Protein AF-A0A3D5UBP5-F1 (afdb_monomer_lite)

Radius of gyration: 13.5 Å; chains: 1; bounding box: 39×17×36 Å

Structure (mmCIF, N/CA/C/O backbone):
data_AF-A0A3D5UBP5-F1
#
_entry.id   AF-A0A3D5UBP5-F1
#
loop_
_atom_site.group_PDB
_atom_site.id
_atom_site.type_symbol
_atom_site.label_atom_id
_atom_site.label_alt_id
_atom_site.label_comp_id
_atom_site.label_asym_id
_atom_site.label_entity_id
_atom_site.label_seq_id
_atom_site.pdbx_PDB_ins_code
_atom_site.Cartn_x
_atom_site.Cartn_y
_atom_site.Cartn_z
_atom_site.occupancy
_atom_site.B_iso_or_equiv
_atom_site.auth_seq_id
_atom_site.auth_comp_id
_atom_site.auth_asym_id
_atom_site.auth_atom_id
_atom_site.pdbx_PDB_model_num
ATOM 1 N N . MET A 1 1 ? 2.630 10.540 -14.142 1.00 60.09 1 MET A N 1
ATOM 2 C CA . MET A 1 1 ? 3.645 9.549 -14.558 1.00 60.09 1 MET A CA 1
ATOM 3 C C . MET A 1 1 ? 2.888 8.357 -15.111 1.00 60.09 1 MET A C 1
ATOM 5 O O . MET A 1 1 ? 1.955 7.925 -14.449 1.00 60.09 1 MET A O 1
ATOM 9 N N . LYS A 1 2 ? 3.181 7.913 -16.334 1.00 89.94 2 LYS A N 1
ATOM 10 C CA . LYS A 1 2 ? 2.504 6.758 -16.938 1.00 89.94 2 LYS A CA 1
ATOM 11 C C . LYS A 1 2 ? 3.293 5.498 -16.572 1.00 89.94 2 LYS A C 1
ATOM 13 O O . LYS A 1 2 ? 4.517 5.522 -16.680 1.00 89.94 2 LYS A O 1
ATOM 18 N N . ILE A 1 3 ? 2.612 4.446 -16.125 1.00 93.50 3 ILE A N 1
ATOM 19 C CA . ILE A 1 3 ? 3.235 3.133 -15.914 1.00 93.50 3 ILE A CA 1
ATOM 20 C C . ILE A 1 3 ? 3.515 2.534 -17.304 1.00 93.50 3 ILE A C 1
ATOM 22 O O . ILE A 1 3 ? 2.612 2.572 -18.145 1.00 93.50 3 ILE A O 1
ATOM 26 N N . PRO A 1 4 ? 4.740 2.057 -17.596 1.00 96.69 4 PRO A N 1
ATOM 27 C CA . PRO A 1 4 ? 5.022 1.360 -18.848 1.00 96.69 4 PRO A CA 1
ATOM 28 C C . PRO A 1 4 ? 4.123 0.133 -19.008 1.00 96.69 4 PRO A C 1
ATOM 30 O O . PRO A 1 4 ? 3.923 -0.601 -18.045 1.00 96.69 4 PRO A O 1
ATOM 33 N N . ASP A 1 5 ? 3.627 -0.115 -20.220 1.00 95.69 5 ASP A N 1
ATOM 34 C CA . ASP A 1 5 ? 2.605 -1.146 -20.452 1.00 95.69 5 ASP A CA 1
ATOM 35 C C . ASP A 1 5 ? 3.080 -2.549 -20.012 1.00 95.69 5 ASP A C 1
ATOM 37 O O . ASP A 1 5 ? 2.317 -3.298 -19.416 1.00 95.69 5 ASP A O 1
ATOM 41 N N . PHE A 1 6 ? 4.368 -2.868 -20.198 1.00 96.44 6 PHE A N 1
ATOM 42 C CA . PHE A 1 6 ? 4.962 -4.147 -19.778 1.00 96.44 6 PHE A CA 1
ATOM 43 C C . PHE A 1 6 ? 5.103 -4.319 -18.255 1.00 96.44 6 PHE A C 1
ATOM 45 O O . PHE A 1 6 ? 5.386 -5.420 -17.803 1.00 96.44 6 PHE A O 1
ATOM 52 N N . MET A 1 7 ? 4.943 -3.248 -17.471 1.00 96.94 7 MET A N 1
ATOM 53 C CA . MET A 1 7 ? 4.988 -3.285 -16.002 1.00 96.94 7 MET A CA 1
ATOM 54 C C . MET A 1 7 ? 3.599 -3.177 -15.371 1.00 96.94 7 MET A C 1
ATOM 56 O O . MET A 1 7 ? 3.497 -3.165 -14.146 1.00 96.94 7 MET A O 1
ATOM 60 N N . MET A 1 8 ? 2.540 -3.025 -16.172 1.00 96.31 8 MET A N 1
ATOM 61 C CA . MET A 1 8 ? 1.202 -2.763 -15.643 1.00 96.31 8 MET A CA 1
ATOM 62 C C . MET A 1 8 ? 0.738 -3.893 -14.720 1.00 96.31 8 MET A C 1
ATOM 64 O O . MET A 1 8 ? 0.313 -3.619 -13.601 1.00 96.31 8 MET A O 1
ATOM 68 N N . ASP A 1 9 ? 0.897 -5.143 -15.153 1.00 96.75 9 ASP A N 1
ATOM 69 C CA . ASP A 1 9 ? 0.471 -6.315 -14.384 1.00 96.75 9 ASP A CA 1
ATOM 70 C C . ASP A 1 9 ? 1.226 -6.412 -13.049 1.00 96.75 9 ASP A C 1
ATOM 72 O O . ASP A 1 9 ? 0.615 -6.554 -11.992 1.00 96.75 9 ASP A O 1
ATOM 76 N N . GLU A 1 10 ? 2.552 -6.235 -13.069 1.00 97.00 10 GLU A N 1
ATOM 77 C CA . GLU A 1 10 ? 3.375 -6.227 -11.852 1.00 97.00 10 GLU A CA 1
ATOM 78 C C . GLU A 1 10 ? 2.990 -5.086 -10.898 1.00 97.00 10 GLU A C 1
ATOM 80 O O . GLU A 1 10 ? 2.952 -5.272 -9.681 1.00 97.00 10 GLU A O 1
ATOM 85 N N . ALA A 1 11 ? 2.677 -3.904 -11.434 1.00 96.38 11 ALA A N 1
ATOM 86 C CA . ALA A 1 11 ? 2.259 -2.760 -10.635 1.00 96.38 11 ALA A CA 1
ATOM 87 C C . ALA A 1 11 ? 0.888 -2.978 -9.974 1.00 96.38 11 ALA A C 1
ATOM 89 O O . ALA A 1 11 ? 0.687 -2.533 -8.842 1.00 96.38 11 ALA A O 1
ATOM 90 N N . LEU A 1 12 ? -0.040 -3.656 -10.657 1.00 95.50 12 LEU A N 1
ATOM 91 C CA . LEU A 1 12 ? -1.347 -4.016 -10.107 1.00 95.50 12 LEU A CA 1
ATOM 92 C C . LEU A 1 12 ? -1.209 -5.060 -8.996 1.00 95.50 12 LEU A C 1
ATOM 94 O O . LEU A 1 12 ? -1.716 -4.825 -7.902 1.00 95.50 12 LEU A O 1
ATOM 98 N N . ILE A 1 13 ? -0.425 -6.119 -9.216 1.00 97.12 13 ILE A N 1
ATOM 99 C CA . ILE A 1 13 ? -0.138 -7.141 -8.194 1.00 97.12 13 ILE A CA 1
ATOM 100 C C . ILE A 1 13 ? 0.506 -6.499 -6.956 1.00 97.12 13 ILE A C 1
ATOM 102 O O . ILE A 1 13 ? 0.072 -6.717 -5.826 1.00 97.12 13 ILE A O 1
ATOM 106 N N . ALA A 1 14 ? 1.516 -5.644 -7.146 1.00 96.81 14 ALA A N 1
ATOM 107 C CA . ALA A 1 14 ? 2.164 -4.945 -6.037 1.00 96.81 14 ALA A CA 1
ATOM 108 C C . ALA A 1 14 ? 1.198 -4.008 -5.288 1.00 96.81 14 ALA A C 1
ATOM 110 O O . ALA A 1 14 ? 1.313 -3.839 -4.071 1.00 96.81 14 ALA A O 1
ATOM 111 N N . ARG A 1 15 ? 0.245 -3.390 -5.998 1.00 96.56 15 ARG A N 1
ATOM 112 C CA . ARG A 1 15 ? -0.792 -2.547 -5.396 1.00 96.56 15 ARG A CA 1
ATOM 113 C C . ARG A 1 15 ? -1.771 -3.372 -4.564 1.00 96.56 15 ARG A C 1
ATOM 115 O O . ARG A 1 15 ? -2.080 -2.943 -3.458 1.00 96.56 15 ARG A O 1
ATOM 122 N N . GLU A 1 16 ? -2.231 -4.514 -5.061 1.00 96.69 16 GLU A N 1
ATOM 123 C CA . GLU A 1 16 ? -3.108 -5.427 -4.316 1.00 96.69 16 GLU A CA 1
ATOM 124 C C . GLU A 1 16 ? -2.426 -5.900 -3.032 1.00 96.69 16 GLU A C 1
ATOM 126 O O . GLU A 1 16 ? -2.952 -5.672 -1.945 1.00 96.69 16 GLU A O 1
ATOM 131 N N . HIS A 1 17 ? -1.188 -6.392 -3.133 1.00 96.88 17 HIS A N 1
ATOM 132 C CA . HIS A 1 17 ? -0.397 -6.807 -1.971 1.00 96.88 17 HIS A CA 1
ATOM 133 C C . HIS A 1 17 ? -0.237 -5.681 -0.936 1.00 96.88 17 HIS A C 1
ATOM 135 O O . HIS A 1 17 ? -0.315 -5.920 0.271 1.00 96.88 17 HIS A O 1
ATOM 141 N N . LEU A 1 18 ? -0.005 -4.439 -1.385 1.00 97.69 18 LEU A N 1
ATOM 142 C CA . LEU A 1 18 ? 0.065 -3.280 -0.495 1.00 97.69 18 LEU A CA 1
ATOM 143 C C . LEU A 1 18 ? -1.267 -3.052 0.225 1.00 97.69 18 LEU A C 1
ATOM 145 O O . LEU A 1 18 ? -1.254 -2.834 1.434 1.00 97.69 18 LEU A O 1
ATOM 149 N N . LEU A 1 19 ? -2.387 -3.059 -0.505 1.00 97.94 19 LEU A N 1
ATOM 150 C CA . LEU A 1 19 ? -3.719 -2.818 0.052 1.00 97.94 19 LEU A CA 1
ATOM 151 C C . LEU A 1 19 ? -4.104 -3.895 1.067 1.00 97.94 19 LEU A C 1
ATOM 153 O O . LEU A 1 19 ? -4.520 -3.544 2.167 1.00 97.94 19 LEU A O 1
ATOM 157 N N . GLU A 1 20 ? -3.879 -5.167 0.740 1.00 96.44 20 GLU A N 1
ATOM 158 C CA . GLU A 1 20 ? -4.072 -6.295 1.655 1.00 96.44 20 GLU A CA 1
ATOM 159 C C . GLU A 1 20 ? -3.239 -6.132 2.931 1.00 96.44 20 GLU A C 1
ATOM 161 O O . GLU A 1 20 ? -3.761 -6.249 4.038 1.00 96.44 20 GLU A O 1
ATOM 166 N N . SER A 1 21 ? -1.956 -5.778 2.790 1.00 97.06 21 SER A N 1
ATOM 167 C CA . SER A 1 21 ? -1.041 -5.633 3.929 1.00 97.06 21 SER A CA 1
ATOM 168 C C . SER A 1 21 ? -1.433 -4.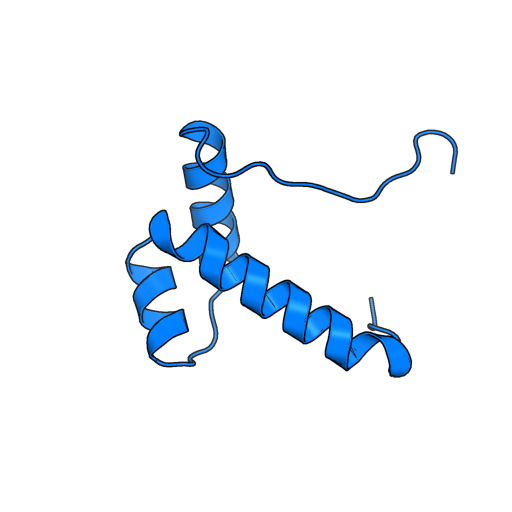496 4.873 1.00 97.06 21 SER A C 1
ATOM 170 O O . SER A 1 21 ? -1.230 -4.596 6.077 1.00 97.06 21 SER A O 1
ATOM 172 N N . ILE A 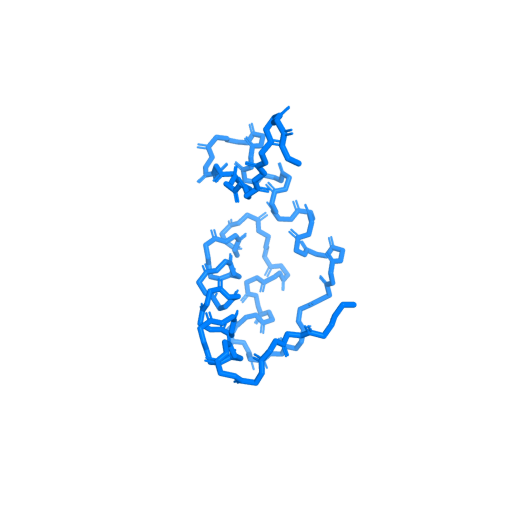1 22 ? -1.953 -3.380 4.351 1.00 98.06 22 ILE A N 1
ATOM 173 C CA . ILE A 1 22 ? -2.292 -2.212 5.180 1.00 98.06 22 ILE A CA 1
ATOM 174 C C . ILE A 1 22 ? -3.749 -2.210 5.662 1.00 98.06 22 ILE A C 1
ATOM 176 O O . ILE A 1 22 ? -4.097 -1.386 6.513 1.00 98.06 22 ILE A O 1
ATOM 180 N N . ALA A 1 23 ? -4.595 -3.100 5.135 1.00 97.62 23 ALA A N 1
ATOM 181 C CA . ALA A 1 23 ? -6.008 -3.208 5.490 1.00 97.62 23 ALA A CA 1
ATOM 182 C C . ALA A 1 23 ? -6.224 -3.495 6.977 1.00 97.62 23 ALA A C 1
ATOM 184 O O . ALA A 1 23 ? -7.139 -2.939 7.581 1.00 97.62 23 ALA A O 1
ATOM 185 N N . GLU A 1 24 ? -5.337 -4.269 7.604 1.00 96.38 24 GLU A N 1
ATOM 186 C CA . GLU A 1 24 ? -5.409 -4.583 9.038 1.00 96.38 24 GLU A CA 1
ATOM 187 C C . GLU A 1 24 ? -5.322 -3.348 9.956 1.00 96.38 24 GLU A C 1
ATOM 189 O O . GLU A 1 24 ? -5.705 -3.407 11.122 1.00 96.38 24 GLU A O 1
ATOM 194 N N . PHE A 1 25 ? -4.865 -2.201 9.438 1.00 97.81 25 PHE A N 1
ATOM 195 C CA . PHE A 1 25 ? -4.735 -0.955 10.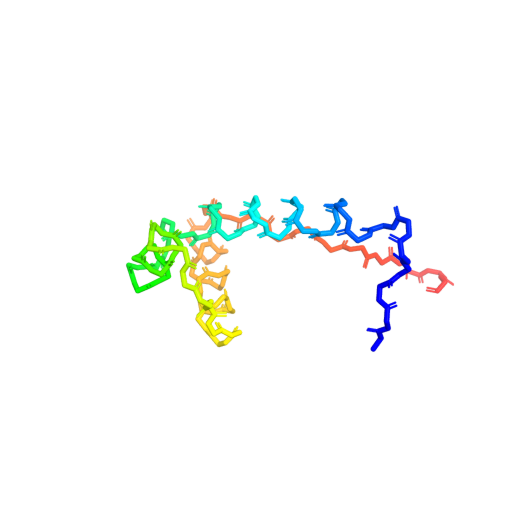199 1.00 97.81 25 PHE A CA 1
ATOM 196 C C . PHE A 1 25 ? -5.882 0.042 9.959 1.00 97.81 25 PHE A C 1
ATOM 198 O O . PHE A 1 25 ? -5.852 1.168 10.489 1.00 97.81 25 PHE A O 1
ATOM 205 N N . ASN A 1 26 ? -6.874 -0.312 9.135 1.00 97.69 26 ASN A N 1
ATOM 206 C CA . ASN A 1 26 ? -8.014 0.547 8.832 1.00 97.69 26 ASN A CA 1
ATOM 207 C C . ASN A 1 26 ? -9.251 -0.251 8.383 1.00 97.69 26 ASN A C 1
ATOM 209 O O . ASN A 1 26 ? -9.316 -0.696 7.243 1.00 97.69 26 ASN A O 1
ATOM 213 N N . ASP A 1 27 ? -10.262 -0.325 9.252 1.00 97.06 27 ASP A N 1
ATOM 214 C CA . ASP A 1 27 ? -11.509 -1.067 9.009 1.00 97.06 27 ASP A CA 1
ATOM 215 C C . ASP A 1 27 ? -12.249 -0.635 7.732 1.00 97.06 27 ASP A C 1
ATOM 217 O O . ASP A 1 27 ? -12.758 -1.476 6.998 1.00 97.06 27 ASP A O 1
ATOM 221 N N . GLU A 1 28 ? -12.281 0.666 7.428 1.00 97.50 28 GLU A N 1
ATOM 222 C CA . GLU A 1 28 ? -12.897 1.179 6.196 1.00 97.50 28 GLU A CA 1
ATOM 223 C C . GLU A 1 28 ? -12.127 0.693 4.961 1.00 97.50 28 GLU A C 1
ATOM 225 O O . GLU A 1 28 ? -12.732 0.318 3.962 1.00 97.50 28 GLU A O 1
ATOM 230 N N . LEU A 1 29 ? -10.791 0.636 5.039 1.00 98.00 29 LEU A N 1
ATOM 231 C CA . LEU A 1 29 ? -9.965 0.121 3.945 1.00 98.00 29 LEU A CA 1
ATOM 232 C C . LEU A 1 29 ? -10.188 -1.379 3.764 1.00 98.00 29 LEU A C 1
ATOM 234 O O . LEU A 1 29 ? -10.330 -1.833 2.635 1.00 98.00 29 LEU A O 1
ATOM 238 N N . MET A 1 30 ? -10.236 -2.126 4.869 1.00 97.69 30 MET A N 1
ATOM 239 C CA . MET A 1 30 ? -10.494 -3.564 4.865 1.00 97.69 30 MET A CA 1
ATOM 240 C C . MET A 1 30 ? -11.810 -3.896 4.163 1.00 97.69 30 MET A C 1
ATOM 242 O O . MET A 1 30 ? -11.829 -4.780 3.313 1.00 97.69 30 MET A O 1
ATOM 246 N N . MET A 1 31 ? -12.890 -3.173 4.472 1.00 97.75 31 MET A N 1
ATOM 247 C CA . MET A 1 31 ? -14.186 -3.395 3.822 1.00 97.75 31 MET A CA 1
ATOM 248 C C . MET A 1 31 ? -14.108 -3.162 2.312 1.00 97.75 31 MET A C 1
ATOM 250 O O . MET A 1 31 ? -14.463 -4.055 1.551 1.00 97.75 31 MET A O 1
ATOM 254 N N . LEU A 1 32 ? -13.552 -2.025 1.878 1.00 97.69 32 LEU A N 1
ATOM 255 C CA . LEU A 1 32 ? -13.431 -1.706 0.451 1.00 97.69 32 LEU A CA 1
ATOM 256 C C . LEU A 1 32 ? -12.593 -2.744 -0.311 1.00 97.69 32 LEU A C 1
ATOM 258 O O . LEU A 1 32 ? -12.951 -3.128 -1.420 1.00 97.69 32 LEU A O 1
ATOM 262 N N . VAL A 1 33 ? -11.504 -3.240 0.288 1.00 96.62 33 VAL A N 1
ATOM 263 C CA . VAL A 1 33 ? -10.674 -4.298 -0.314 1.00 96.62 33 VAL A CA 1
ATOM 264 C C . VAL A 1 33 ? -11.449 -5.614 -0.442 1.00 96.62 33 VAL A C 1
ATOM 266 O O . VAL A 1 33 ? -11.384 -6.248 -1.491 1.00 96.62 33 VAL A O 1
ATOM 269 N N . LEU A 1 34 ? -12.207 -6.018 0.585 1.00 96.25 34 LEU A N 1
ATOM 270 C CA . LEU A 1 34 ? -13.017 -7.245 0.558 1.00 96.25 34 LEU A CA 1
ATOM 271 C C . LEU A 1 34 ? -14.178 -7.172 -0.443 1.00 96.25 34 LEU A C 1
ATOM 273 O O . LEU A 1 34 ? -14.551 -8.188 -1.028 1.00 96.25 34 LEU A O 1
ATOM 277 N N . GLU A 1 35 ? -14.744 -5.984 -0.630 1.00 96.38 35 GLU A N 1
ATOM 278 C CA . GLU A 1 35 ? -15.829 -5.723 -1.581 1.00 96.38 35 GLU A CA 1
ATOM 279 C C . GLU A 1 35 ? -15.315 -5.520 -3.017 1.00 96.38 35 GLU A C 1
ATOM 281 O O . GLU A 1 35 ? -16.104 -5.525 -3.962 1.00 96.38 35 GLU A O 1
ATOM 286 N N . GLY A 1 36 ? -13.994 -5.405 -3.204 1.00 94.81 36 GLY A N 1
ATOM 287 C CA . GLY A 1 36 ? -13.376 -5.146 -4.504 1.00 94.81 36 GLY A CA 1
ATOM 288 C C . GLY A 1 36 ? -13.652 -3.734 -5.029 1.00 94.81 36 GLY A C 1
ATOM 289 O O . GLY A 1 36 ? -13.668 -3.522 -6.242 1.00 94.81 36 GLY A O 1
ATOM 290 N N . GLU A 1 37 ? -13.898 -2.778 -4.131 1.00 95.81 37 GLU A N 1
ATOM 291 C CA . GLU A 1 37 ? -14.185 -1.385 -4.462 1.00 95.81 37 GLU A CA 1
ATOM 292 C C . GLU A 1 37 ? -12.920 -0.512 -4.512 1.00 95.81 37 GLU A C 1
ATOM 294 O O . GLU A 1 37 ? -11.857 -0.830 -3.967 1.00 95.81 37 GLU A O 1
ATOM 299 N N . ASP A 1 38 ? -13.040 0.642 -5.171 1.00 94.69 38 ASP A N 1
ATOM 300 C CA . ASP A 1 38 ? -11.952 1.608 -5.281 1.00 94.69 38 ASP A CA 1
ATOM 301 C C . ASP A 1 38 ? -11.593 2.208 -3.914 1.00 94.69 38 ASP A C 1
ATOM 303 O O . ASP A 1 38 ? -12.368 2.936 -3.294 1.00 94.69 38 ASP A O 1
ATOM 307 N N . VAL A 1 39 ? -10.355 1.981 -3.472 1.00 97.19 39 VAL A N 1
ATOM 308 C CA . VAL A 1 39 ? -9.846 2.533 -2.211 1.00 97.19 39 VAL A CA 1
ATOM 309 C C . VAL A 1 39 ? -9.340 3.974 -2.406 1.00 97.19 39 VAL A C 1
ATOM 311 O O . VAL A 1 39 ? -8.369 4.194 -3.147 1.00 97.19 39 VAL A O 1
ATOM 314 N N . PRO A 1 40 ? -9.889 4.976 -1.687 1.00 97.12 40 PRO A N 1
ATOM 315 C CA . PRO A 1 40 ? -9.420 6.357 -1.771 1.00 97.12 40 PRO A CA 1
ATOM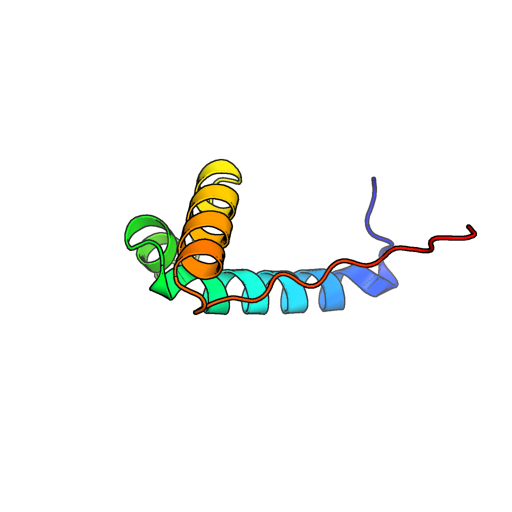 316 C C . PRO A 1 40 ? -7.964 6.512 -1.320 1.00 97.12 40 PRO A C 1
ATOM 318 O O . PRO A 1 40 ? -7.548 5.987 -0.284 1.00 97.12 40 PRO A O 1
ATOM 321 N N . SER A 1 41 ? -7.183 7.339 -2.023 1.00 95.94 41 SER A N 1
ATOM 322 C CA . SER A 1 41 ? -5.761 7.551 -1.701 1.00 95.94 41 SER A CA 1
ATOM 323 C C . SER A 1 41 ? -5.513 8.073 -0.283 1.00 95.94 41 SER A C 1
ATOM 325 O O . SER A 1 41 ? -4.487 7.772 0.323 1.00 95.94 41 SER A O 1
ATOM 327 N N . GLU A 1 42 ? -6.440 8.863 0.259 1.00 97.69 42 GLU A N 1
ATOM 328 C CA . GLU A 1 42 ? -6.347 9.368 1.632 1.00 97.69 42 GLU A CA 1
ATOM 329 C C . GLU A 1 42 ? -6.493 8.252 2.669 1.00 97.69 42 GLU A C 1
ATOM 331 O O . GLU A 1 42 ? -5.848 8.293 3.718 1.00 97.69 42 GLU A O 1
ATOM 336 N N . LEU A 1 43 ? -7.282 7.222 2.364 1.00 97.75 43 LEU A N 1
ATOM 337 C CA . LEU A 1 43 ? -7.464 6.073 3.238 1.00 97.75 43 LEU A CA 1
ATOM 338 C C . LEU A 1 43 ? -6.212 5.188 3.255 1.00 97.75 43 LEU A C 1
ATOM 340 O O . LEU A 1 43 ? -5.736 4.828 4.332 1.00 97.75 43 LEU A O 1
ATOM 344 N N . ILE A 1 44 ? -5.609 4.969 2.081 1.00 98.19 44 ILE A N 1
ATOM 345 C CA . ILE A 1 44 ? -4.316 4.284 1.917 1.00 98.19 44 ILE A CA 1
ATOM 346 C C . ILE A 1 44 ? -3.236 4.969 2.768 1.00 98.19 44 ILE A C 1
ATOM 348 O O . ILE A 1 44 ? -2.563 4.326 3.573 1.00 98.19 44 ILE A O 1
ATOM 352 N N . LYS A 1 45 ? -3.097 6.298 2.661 1.00 98.06 45 LYS A N 1
ATOM 353 C CA . LYS A 1 45 ? -2.111 7.064 3.448 1.00 98.06 45 LYS A CA 1
ATOM 354 C C . LYS A 1 45 ? -2.359 6.959 4.955 1.00 98.06 45 LYS A C 1
ATOM 356 O O . LYS A 1 45 ? -1.404 6.823 5.722 1.00 98.06 45 LYS A O 1
ATOM 361 N N . LYS A 1 46 ? -3.624 7.024 5.392 1.00 98.25 46 LYS A N 1
ATOM 362 C CA . LYS A 1 46 ? -3.998 6.858 6.808 1.00 98.25 46 LYS A CA 1
ATOM 363 C C . LYS A 1 46 ? -3.616 5.471 7.325 1.00 98.25 46 LYS A C 1
ATOM 365 O O . LYS A 1 46 ? -3.042 5.387 8.409 1.00 98.25 46 LYS A O 1
ATOM 370 N N . ALA A 1 47 ? -3.898 4.419 6.558 1.00 98.38 47 ALA A N 1
ATOM 371 C CA . ALA A 1 47 ? -3.576 3.041 6.913 1.00 98.38 47 ALA A CA 1
ATOM 372 C C . ALA A 1 47 ? -2.057 2.817 7.005 1.00 98.38 47 ALA A C 1
ATOM 374 O O . ALA A 1 47 ? -1.573 2.397 8.054 1.00 98.38 47 ALA A O 1
ATOM 375 N N . ILE A 1 48 ? -1.289 3.242 5.989 1.00 98.44 48 ILE A N 1
ATOM 376 C CA . ILE A 1 48 ? 0.187 3.201 6.007 1.00 98.44 48 ILE A CA 1
ATOM 377 C C . ILE A 1 48 ? 0.735 3.908 7.248 1.00 98.44 48 ILE A C 1
ATOM 379 O O . ILE A 1 48 ? 1.577 3.360 7.960 1.00 98.44 48 ILE A O 1
ATOM 383 N N . ARG A 1 49 ? 0.256 5.126 7.539 1.00 98.38 49 ARG A N 1
ATOM 384 C CA . ARG A 1 49 ? 0.721 5.893 8.702 1.00 98.38 49 ARG A CA 1
ATOM 385 C C . ARG A 1 49 ? 0.415 5.169 10.012 1.00 98.38 49 ARG A C 1
ATOM 387 O O . ARG A 1 49 ? 1.281 5.133 10.883 1.00 98.38 49 ARG A O 1
ATOM 394 N N . ARG A 1 50 ? -0.789 4.608 10.159 1.00 98.31 50 ARG A N 1
ATOM 395 C CA . ARG A 1 50 ? -1.171 3.837 11.350 1.00 98.31 50 ARG A CA 1
ATOM 396 C C . ARG A 1 50 ? -0.288 2.604 11.511 1.00 98.31 50 ARG A C 1
ATOM 398 O O . ARG A 1 50 ? 0.312 2.475 12.574 1.00 98.31 50 ARG A O 1
ATOM 405 N N . GLY A 1 51 ? -0.143 1.779 10.474 1.00 98.25 51 GLY A N 1
ATOM 406 C CA . GLY A 1 51 ? 0.699 0.580 10.517 1.00 98.25 51 GLY A CA 1
ATOM 407 C C . GLY A 1 51 ? 2.164 0.894 10.822 1.00 98.25 51 GLY A C 1
ATOM 408 O O . GLY A 1 51 ? 2.786 0.216 11.636 1.00 98.25 51 GLY A O 1
ATOM 409 N N . THR A 1 52 ? 2.688 1.992 10.271 1.00 98.31 52 THR A N 1
ATOM 410 C CA . THR A 1 52 ? 4.065 2.441 10.536 1.00 98.31 52 THR A CA 1
ATOM 411 C C . THR A 1 52 ? 4.265 2.869 11.993 1.00 98.31 52 THR A C 1
ATOM 413 O O . THR A 1 52 ? 5.217 2.439 12.635 1.00 9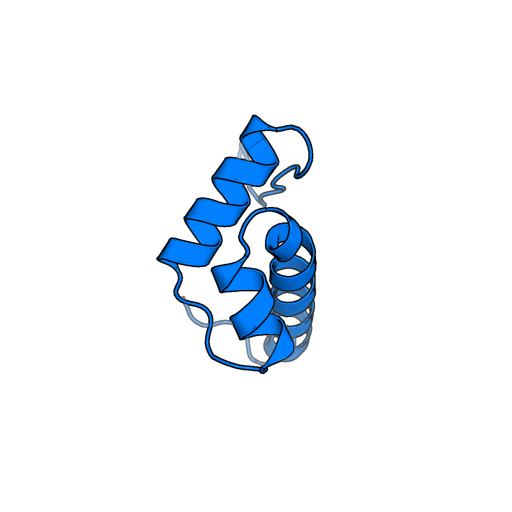8.31 52 THR A O 1
ATOM 416 N N . ILE A 1 53 ? 3.365 3.690 12.551 1.00 98.25 53 ILE A N 1
ATOM 417 C CA . ILE A 1 53 ? 3.467 4.166 13.947 1.00 98.25 53 ILE A CA 1
ATOM 418 C C . ILE A 1 53 ? 3.340 3.009 14.949 1.00 98.25 53 ILE A C 1
ATOM 420 O O . ILE A 1 53 ? 3.973 3.035 16.002 1.00 98.25 53 ILE A O 1
ATOM 424 N N . HIS A 1 54 ? 2.545 1.990 14.617 1.00 97.50 54 HIS A N 1
ATOM 425 C CA . HIS A 1 54 ? 2.367 0.799 15.450 1.00 97.50 54 HIS A CA 1
ATOM 426 C C . HIS A 1 54 ? 3.456 -0.263 15.243 1.00 97.50 54 HIS A C 1
ATOM 428 O O . HIS A 1 54 ? 3.395 -1.304 15.888 1.00 97.50 54 HIS A O 1
ATOM 434 N N . HIS A 1 55 ? 4.452 -0.014 14.384 1.00 97.25 55 HIS A N 1
ATOM 435 C CA . HIS A 1 55 ? 5.489 -0.984 14.009 1.00 97.25 55 HIS A CA 1
ATOM 436 C C . HIS A 1 55 ? 4.944 -2.288 13.388 1.00 97.25 55 HIS A C 1
ATOM 438 O O . HIS A 1 55 ? 5.628 -3.307 13.410 1.00 97.25 55 HIS A O 1
ATOM 444 N N . GLY A 1 56 ? 3.730 -2.261 12.830 1.00 97.06 56 GLY A N 1
ATOM 445 C CA . GLY A 1 56 ? 3.122 -3.396 12.124 1.00 97.06 56 GLY A CA 1
ATOM 446 C C . GLY A 1 56 ? 3.376 -3.381 10.614 1.00 97.06 56 GLY A C 1
ATOM 447 O O . GLY A 1 56 ? 3.298 -4.413 9.964 1.00 97.06 56 GLY A O 1
ATOM 448 N N . PHE A 1 57 ? 3.740 -2.226 10.053 1.00 97.75 57 PHE A N 1
ATOM 449 C CA . PHE A 1 57 ? 4.052 -2.069 8.634 1.00 97.75 57 PHE A CA 1
ATOM 450 C C . PHE A 1 57 ? 5.339 -1.263 8.449 1.00 97.75 57 PHE A C 1
ATOM 452 O O . PHE A 1 57 ? 5.514 -0.221 9.079 1.00 97.75 57 PHE A O 1
ATOM 459 N N . ILE A 1 58 ? 6.228 -1.715 7.560 1.00 97.81 58 ILE A N 1
ATOM 460 C CA . ILE A 1 58 ? 7.480 -1.020 7.229 1.00 97.81 58 ILE A CA 1
ATOM 461 C C . ILE A 1 58 ? 7.409 -0.567 5.763 1.00 97.81 58 ILE A C 1
ATOM 463 O O . ILE A 1 58 ? 7.571 -1.395 4.866 1.00 97.81 58 ILE A O 1
ATOM 467 N N . PRO A 1 59 ? 7.187 0.733 5.486 1.00 97.00 59 PRO A N 1
ATOM 468 C CA . PRO A 1 59 ? 7.181 1.242 4.121 1.00 97.00 59 PRO A CA 1
ATOM 469 C C . PRO A 1 59 ? 8.573 1.136 3.492 1.00 97.00 59 PRO A C 1
ATOM 471 O O . PRO A 1 59 ? 9.541 1.694 4.012 1.00 97.00 59 PRO A O 1
ATOM 474 N N . VAL A 1 60 ? 8.665 0.472 2.341 1.00 96.25 60 VAL A N 1
ATOM 475 C CA . VAL A 1 60 ? 9.889 0.401 1.535 1.00 96.25 60 VAL A CA 1
ATOM 476 C C . VAL A 1 60 ? 9.702 1.250 0.286 1.00 96.25 60 VAL A C 1
ATOM 478 O O . VAL A 1 60 ? 8.734 1.086 -0.452 1.00 96.25 60 VAL A O 1
ATOM 481 N N . LEU A 1 61 ? 10.628 2.179 0.058 1.00 95.06 61 LEU A N 1
ATOM 482 C CA . LEU A 1 61 ? 10.609 3.090 -1.083 1.00 95.06 61 LEU A CA 1
ATOM 483 C C . LEU A 1 61 ? 11.867 2.891 -1.923 1.00 95.06 61 LEU A C 1
ATOM 485 O O . LEU A 1 61 ? 12.947 2.620 -1.399 1.00 95.06 61 LEU A O 1
ATOM 489 N N . CYS A 1 62 ? 11.732 3.073 -3.232 1.00 92.69 62 CYS A N 1
ATOM 490 C CA . CYS A 1 62 ? 12.872 3.116 -4.134 1.00 92.69 62 CYS A CA 1
ATOM 491 C C . CYS A 1 62 ? 13.456 4.532 -4.175 1.00 92.69 62 CYS A C 1
ATOM 493 O O . CYS A 1 62 ? 12.725 5.521 -4.211 1.00 92.69 62 CYS A O 1
ATOM 495 N N . GLY A 1 63 ? 14.781 4.627 -4.221 1.00 93.19 63 GLY A N 1
ATOM 496 C CA . GLY A 1 63 ? 15.493 5.887 -4.382 1.00 93.19 63 GLY A CA 1
ATOM 497 C C . GLY A 1 63 ? 16.986 5.652 -4.570 1.00 93.19 63 GLY A C 1
ATOM 498 O O . GLY A 1 63 ? 17.510 4.602 -4.198 1.00 93.19 63 GLY A O 1
ATOM 499 N N . SER A 1 64 ? 17.676 6.626 -5.155 1.00 95.00 64 SER A N 1
ATOM 500 C CA . SER A 1 64 ? 19.135 6.671 -5.180 1.00 95.00 64 SER A CA 1
ATOM 501 C C . SER A 1 64 ? 19.586 7.933 -4.461 1.00 95.00 64 SER A C 1
ATOM 503 O O . SER A 1 64 ? 19.027 8.999 -4.674 1.00 95.00 64 SER A O 1
ATOM 505 N N . SER A 1 65 ? 20.596 7.826 -3.600 1.00 93.62 65 SER A N 1
ATOM 506 C CA . SER A 1 65 ? 21.219 9.006 -2.989 1.00 93.62 65 SER A CA 1
ATOM 507 C C . SER A 1 65 ? 22.171 9.734 -3.944 1.00 93.62 65 SER A C 1
ATOM 509 O O . SER A 1 65 ? 22.583 10.852 -3.650 1.00 93.62 65 SER A O 1
ATOM 511 N N . LEU A 1 66 ? 22.537 9.096 -5.063 1.00 94.25 66 LEU A N 1
ATOM 512 C CA . LEU A 1 66 ? 23.510 9.601 -6.034 1.00 94.25 66 LEU A CA 1
ATOM 513 C C . LEU A 1 66 ? 22.883 9.980 -7.386 1.00 94.25 66 LEU A C 1
ATOM 515 O O . LEU A 1 66 ? 23.448 10.820 -8.083 1.00 94.25 66 LEU A O 1
ATOM 519 N N . LYS A 1 67 ? 21.772 9.340 -7.773 1.00 70.19 67 LYS A N 1
ATOM 520 C CA . LYS A 1 67 ? 21.060 9.579 -9.039 1.00 70.19 67 LYS A CA 1
ATOM 521 C C . LYS A 1 67 ? 19.749 10.314 -8.820 1.00 70.19 67 LYS A C 1
ATOM 523 O O . LYS A 1 67 ? 19.063 9.967 -7.836 1.00 70.19 67 LYS A O 1
#

pLDDT: mean 95.75, std 5.66, range [60.09, 98.44]

Sequence (67 aa):
MKIPDFMMDEALIAREHLLESIAEFNDELMMLVLEGEDVPSELIKKAIRRGTIHHGFIPVLCGSSLK

Secondary structure (DSSP, 8-state):
-PPPGGGHHHHHHHHHHHHHHHHTT-HHHHHHHHHTPPPPHHHHHHHHHHHHHTTS--------S--

Foldseek 3Di:
DDDPPVCPVVVVVVVLVLLVQLCVQ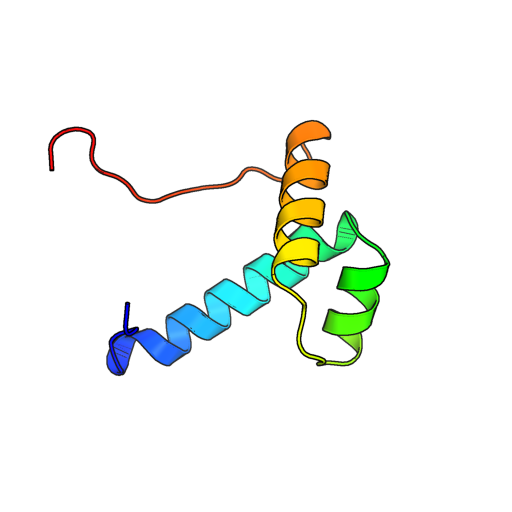PVVSVVCNVVVHDDDPVRSVNSQVRCVVVVNDDDDDDDDPVD